Protein AF-0000000082914962 (afdb_homodimer)

Foldseek 3Di:
DPPPPPCLCLPQDDDPPPDDDDDDDGDGWDKDWDWDPVPPAWIKIFMWTQDPVGIFDRDIDHPPDDPVRVVVVCVVRDDD/DPPPPPCLCLPQDDLPPPPPPSPDDGGGWDKDWDWDPVPPAFIKIFMWTQHPVGIFDRDIDHPPDDPVRVVVVSVVRDDD

pLDDT: mean 72.47, std 26.5, range [19.81, 96.25]

Secondary structure (DSSP, 8-state):
------------------SSS--EEEEEEEEEEEEESS--TTPPEEEEEEETTEEEEEEEE-TT-BHHHHHHHHHHHS--/------------------SS---EEEEEEEEEEEEESS--TTPPEEEEEEETTEEEEEEEE-TT-BHHHHHHHHHHHS--

Nearest PDB structures (foldseek):
  6qpq-assembly1_A  TM=3.567E-01  e=2.242E+00  Thermochaetoides thermophila DSM 1495
  4pem-assembly4_H  TM=4.785E-01  e=4.174E+00  Kluyvera cryocrescens
  8xt3-assembly1_LW  TM=3.252E-01  e=4.174E+00  Homo sapiens
  6lxd-assembly1_A  TM=3.724E-01  e=8.268E+00  Homo sapiens
  3d9w-assembly1_A  TM=5.436E-01  e=3.352E+00  Nocardia farcinica

Structure (mmCIF, N/CA/C/O backbone):
data_AF-0000000082914962-model_v1
#
loop_
_entity.id
_entity.type
_entity.pdbx_de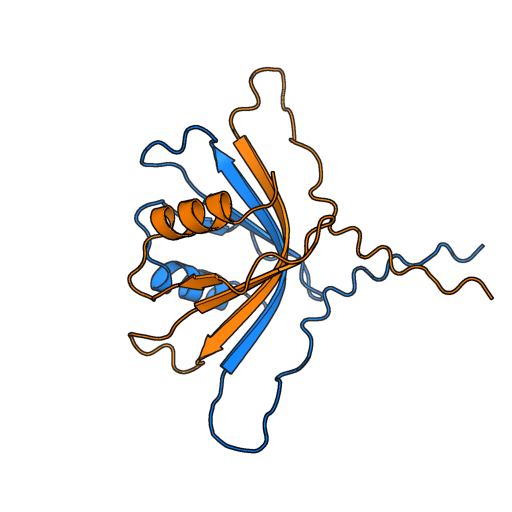scription
1 polymer 'Ubiquitin-like domain-containing protein'
#
loop_
_atom_site.group_PDB
_atom_site.id
_atom_site.type_symbol
_atom_site.label_atom_id
_atom_site.label_alt_id
_atom_site.label_comp_id
_atom_site.label_asym_id
_atom_site.label_entity_id
_atom_site.label_seq_id
_atom_site.pdbx_PDB_ins_code
_atom_site.Cartn_x
_atom_site.Cartn_y
_atom_site.Cartn_z
_atom_site.occupancy
_atom_site.B_iso_or_equiv
_atom_site.auth_seq_id
_atom_site.auth_comp_id
_atom_site.auth_asym_id
_atom_site.auth_atom_id
_atom_site.pdbx_PDB_model_num
ATOM 1 N N . VAL A 1 1 ? 37.844 6.543 4.012 1 20.16 1 VAL A N 1
ATOM 2 C CA . VAL A 1 1 ? 36.781 7.184 4.789 1 20.16 1 VAL A CA 1
ATOM 3 C C . VAL A 1 1 ? 35.438 6.543 4.469 1 20.16 1 VAL A C 1
ATOM 5 O O . VAL A 1 1 ? 35 6.562 3.32 1 20.16 1 VAL A O 1
ATOM 8 N N . HIS A 1 2 ? 35.125 5.293 4.918 1 21.7 2 HIS A N 1
ATOM 9 C CA . HIS A 1 2 ? 34.125 4.328 4.5 1 21.7 2 HIS A CA 1
ATOM 10 C C . HIS A 1 2 ? 32.719 4.844 4.785 1 21.7 2 HIS A C 1
ATOM 12 O O . HIS A 1 2 ? 32.406 5.266 5.906 1 21.7 2 HIS A O 1
ATOM 18 N N . GLY A 1 3 ? 32.156 5.668 3.965 1 22.92 3 GLY A N 1
ATOM 19 C CA . GLY A 1 3 ? 30.906 6.395 4.113 1 22.92 3 GLY A CA 1
ATOM 20 C C . GLY A 1 3 ? 29.766 5.531 4.625 1 22.92 3 GLY A C 1
ATOM 21 O O . GLY A 1 3 ? 29.812 4.305 4.508 1 22.92 3 GLY A O 1
ATO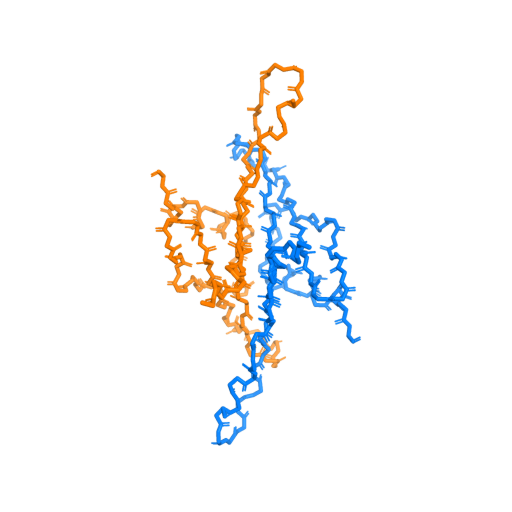M 22 N N . PRO A 1 4 ? 29.219 5.855 5.867 1 27.84 4 PRO A N 1
ATOM 23 C CA . PRO A 1 4 ? 28.219 5.016 6.547 1 27.84 4 PRO A CA 1
ATOM 24 C C . PRO A 1 4 ? 27.141 4.504 5.605 1 27.84 4 PRO A C 1
ATOM 26 O O . PRO A 1 4 ? 26.719 5.219 4.688 1 27.84 4 PRO A O 1
ATOM 29 N N . GLY A 1 5 ? 27.422 3.344 4.969 1 22.22 5 GLY A N 1
ATOM 30 C CA . GLY A 1 5 ? 26.516 2.621 4.086 1 22.22 5 GLY A CA 1
ATOM 31 C C . GLY A 1 5 ? 25.078 2.611 4.578 1 22.22 5 GLY A C 1
ATOM 32 O O . GLY A 1 5 ? 24.812 2.186 5.703 1 22.22 5 GLY A O 1
ATOM 33 N N . CYS A 1 6 ? 24.359 3.742 4.551 1 29.31 6 CYS A N 1
ATOM 34 C CA . CYS A 1 6 ? 22.938 3.787 4.855 1 29.31 6 CYS A CA 1
ATOM 35 C C . CYS A 1 6 ? 22.234 2.514 4.391 1 29.31 6 CYS A C 1
ATOM 37 O O . CYS A 1 6 ? 22.266 2.184 3.203 1 29.31 6 CYS A O 1
ATOM 39 N N . HIS A 1 7 ? 22.578 1.299 5.031 1 24.06 7 HIS A N 1
ATOM 40 C CA . HIS A 1 7 ? 21.906 0.055 4.656 1 24.06 7 HIS A CA 1
ATOM 41 C C . HIS A 1 7 ? 20.406 0.249 4.527 1 24.06 7 HIS A C 1
ATOM 43 O O . HIS A 1 7 ? 19.75 0.721 5.461 1 24.06 7 HIS A O 1
ATOM 49 N N . ASN A 1 8 ? 19.875 0.861 3.549 1 29.41 8 ASN A N 1
ATOM 50 C CA . ASN A 1 8 ? 18.5 0.863 3.037 1 29.41 8 ASN A CA 1
ATOM 51 C C . ASN A 1 8 ? 17.844 -0.503 3.197 1 29.41 8 ASN A C 1
ATOM 53 O O . ASN A 1 8 ? 17.922 -1.344 2.299 1 29.41 8 ASN A O 1
ATOM 57 N N . GLN A 1 9 ? 18.219 -1.305 4.254 1 27.39 9 GLN A N 1
ATOM 58 C CA . GLN A 1 9 ? 17.906 -2.73 4.277 1 27.39 9 GLN A CA 1
ATOM 59 C C . GLN A 1 9 ? 16.406 -2.965 4.234 1 27.39 9 GLN A C 1
ATOM 61 O O . GLN A 1 9 ? 15.703 -2.725 5.223 1 27.39 9 GLN A O 1
ATOM 66 N N . THR A 1 10 ? 15.711 -2.426 3.268 1 35 10 THR A N 1
ATOM 67 C CA . THR A 1 10 ? 14.352 -2.871 3.012 1 35 10 THR A CA 1
ATOM 68 C C . THR A 1 10 ? 14.242 -4.387 3.15 1 35 10 THR A C 1
ATOM 70 O O . THR A 1 10 ? 14.453 -5.121 2.184 1 35 10 THR A O 1
ATOM 73 N N . GLN A 1 11 ? 15.109 -4.938 4.02 1 28.72 11 GLN A N 1
ATOM 74 C CA . GLN A 1 11 ? 15.062 -6.391 3.898 1 28.72 11 GLN A CA 1
ATOM 75 C C . GLN A 1 11 ? 13.641 -6.914 4.117 1 28.72 11 GLN A C 1
ATOM 77 O O . GLN A 1 11 ? 12.961 -6.504 5.059 1 28.72 11 GLN A O 1
ATOM 82 N N . PRO A 1 12 ? 12.969 -7.34 3.1 1 32.56 12 PRO A N 1
ATOM 83 C CA . PRO A 1 12 ? 11.75 -8.117 3.318 1 32.56 12 PRO A CA 1
ATOM 84 C C . PRO A 1 12 ? 11.891 -9.125 4.453 1 32.56 12 PRO A C 1
ATOM 86 O O . PRO A 1 12 ? 12.797 -9.969 4.426 1 32.56 12 PRO A O 1
ATOM 89 N N . HIS A 1 13 ? 12.117 -8.688 5.676 1 31.91 13 HIS A N 1
ATOM 90 C CA . HIS A 1 13 ? 12.297 -9.773 6.629 1 31.91 13 HIS A CA 1
ATOM 91 C C . HIS A 1 13 ? 11.328 -10.922 6.34 1 31.91 13 HIS A C 1
ATOM 93 O O . HIS A 1 13 ? 10.281 -10.719 5.719 1 31.91 13 HIS A O 1
ATOM 99 N N . SER A 1 14 ? 11.883 -12.211 6.93 1 31.98 14 SER A N 1
ATOM 100 C CA . SER A 1 14 ? 11.602 -13.641 6.906 1 31.98 14 SER A CA 1
ATOM 101 C C . SER A 1 14 ? 10.125 -13.914 7.168 1 31.98 14 SER A C 1
ATOM 103 O O . SER A 1 14 ? 9.438 -13.109 7.805 1 31.98 14 SER A O 1
ATOM 105 N N . LEU A 1 15 ? 9.703 -14.828 6.391 1 37.56 15 LEU A N 1
ATOM 106 C CA . LEU A 1 15 ? 8.602 -15.781 6.402 1 37.56 15 LEU A CA 1
ATOM 107 C C . LEU A 1 15 ? 8.336 -16.281 7.816 1 37.56 15 LEU A C 1
ATOM 109 O O . LEU A 1 15 ? 9.203 -16.906 8.438 1 37.56 15 LEU A O 1
ATOM 113 N N . SER A 1 16 ? 7.98 -15.227 8.68 1 36.59 16 SER A N 1
ATOM 114 C CA . SER A 1 16 ? 7.691 -15.945 9.914 1 36.59 16 SER A CA 1
ATOM 115 C C . SER A 1 16 ? 7.07 -17.312 9.625 1 36.59 16 SER A C 1
ATOM 117 O O . SER A 1 16 ? 6.008 -17.391 9.008 1 36.59 16 SER A O 1
ATOM 119 N N . THR A 1 17 ? 8.047 -18.219 9.383 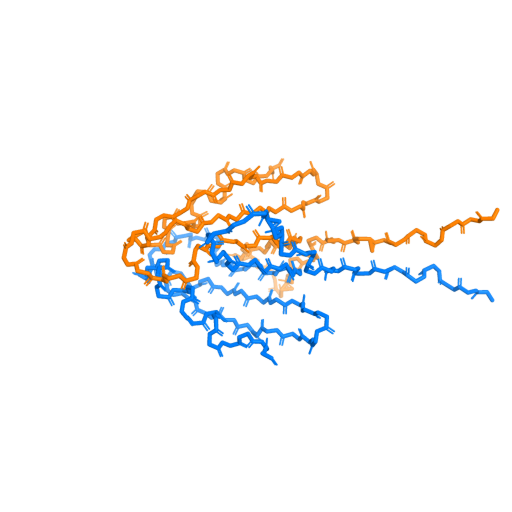1 37.75 17 THR A N 1
ATOM 120 C CA . THR A 1 17 ? 7.738 -19.641 9.281 1 37.75 17 THR A CA 1
ATOM 121 C C . THR A 1 17 ? 7.027 -20.141 10.539 1 37.75 17 THR A C 1
ATOM 123 O O . THR A 1 17 ? 7.641 -20.234 11.609 1 37.75 17 THR A O 1
ATOM 126 N N . ASP A 1 18 ? 6 -19.5 11.219 1 33.25 18 ASP A N 1
ATOM 127 C CA . ASP A 1 18 ? 5.668 -20.359 12.344 1 33.25 18 ASP A CA 1
ATOM 128 C C . ASP A 1 18 ? 5.691 -21.844 11.938 1 33.25 18 ASP A C 1
ATOM 130 O O . ASP A 1 18 ? 5.531 -22.172 10.766 1 33.25 18 ASP A O 1
ATOM 134 N N . LYS A 1 19 ? 5.957 -22.703 12.641 1 35.66 19 LYS A N 1
ATOM 135 C CA . LYS A 1 19 ? 6.023 -24.125 12.93 1 35.66 19 LYS A CA 1
ATOM 136 C C . LYS A 1 19 ? 4.719 -24.828 12.562 1 35.66 19 LYS A C 1
ATOM 138 O O . LYS A 1 19 ? 3.766 -24.828 13.344 1 35.66 19 LYS A O 1
ATOM 143 N N . GLY A 1 20 ? 3.859 -24.906 11.297 1 43.16 20 GLY A N 1
ATOM 144 C CA . GLY A 1 20 ? 2.877 -25.766 10.656 1 43.16 20 GLY A CA 1
ATOM 145 C C . GLY A 1 20 ? 2.174 -25.109 9.484 1 43.16 20 GLY A C 1
ATOM 146 O O . GLY A 1 20 ? 2.424 -23.938 9.18 1 43.16 20 GLY A O 1
ATOM 147 N N . ARG A 1 21 ? 0.649 -25.188 8.617 1 44.88 21 ARG A N 1
ATOM 148 C CA . ARG A 1 21 ? 0.109 -25.094 7.266 1 44.88 21 ARG A CA 1
ATOM 149 C C . ARG A 1 21 ? -0.132 -23.641 6.875 1 44.88 21 ARG A C 1
ATOM 151 O O . ARG A 1 21 ? -0.875 -23.359 5.934 1 44.88 21 ARG A O 1
ATOM 158 N N . ILE A 1 22 ? -0.078 -22.531 7.633 1 52.88 22 ILE A N 1
ATOM 159 C CA . ILE A 1 22 ? -0.696 -21.266 7.211 1 52.88 22 ILE A CA 1
ATOM 160 C C . ILE A 1 22 ? 0.216 -20.562 6.219 1 52.88 22 ILE A C 1
ATOM 162 O O . ILE A 1 22 ? 1.326 -20.141 6.566 1 52.88 22 ILE A O 1
ATOM 166 N N . THR A 1 23 ? 0.347 -20.594 4.887 1 70.88 23 THR A N 1
ATOM 167 C CA . THR A 1 23 ? 1.18 -20.062 3.807 1 70.88 23 THR A CA 1
ATOM 168 C C . THR A 1 23 ? 0.916 -18.578 3.59 1 70.88 23 THR A C 1
ATOM 170 O O . THR A 1 23 ? -0.081 -18.203 2.967 1 70.88 23 THR A O 1
ATOM 173 N N . TYR A 1 24 ? 1.293 -17.641 4.543 1 76.88 24 TYR A N 1
ATOM 174 C CA . TYR A 1 24 ? 1.129 -16.219 4.297 1 76.88 24 TYR A CA 1
ATOM 175 C C . TYR A 1 24 ? 2.215 -15.695 3.365 1 76.88 24 TYR A C 1
ATOM 177 O O . TYR A 1 24 ? 3.332 -16.219 3.35 1 76.88 24 TYR A O 1
ATOM 185 N N . VAL A 1 25 ? 1.811 -14.695 2.49 1 80.94 25 VAL A N 1
ATOM 186 C CA . VAL A 1 25 ? 2.742 -13.875 1.725 1 80.94 25 VAL A CA 1
ATOM 187 C C . VAL A 1 25 ? 3.145 -12.648 2.543 1 80.94 25 VAL A C 1
ATOM 189 O O . VAL A 1 25 ? 2.293 -11.992 3.152 1 80.94 25 VAL A O 1
ATOM 192 N N . HIS A 1 26 ? 4.414 -12.438 2.66 1 86.38 26 HIS A N 1
ATOM 193 C CA . HIS A 1 26 ? 4.922 -11.25 3.332 1 86.38 26 HIS A CA 1
ATOM 194 C C . HIS A 1 26 ? 5.855 -10.461 2.422 1 86.38 26 HIS A C 1
ATOM 196 O O . HIS A 1 26 ? 6.918 -10.953 2.033 1 86.38 26 HIS A O 1
ATOM 202 N N . LEU A 1 27 ? 5.469 -9.227 2.115 1 86.38 27 LEU A N 1
ATOM 203 C CA . LEU A 1 27 ? 6.281 -8.352 1.282 1 86.38 27 LEU A CA 1
ATOM 204 C C . LEU A 1 27 ? 6.738 -7.125 2.068 1 86.38 27 LEU A C 1
ATOM 206 O O . LEU A 1 27 ? 5.938 -6.484 2.75 1 86.38 27 LEU A O 1
ATOM 210 N N . THR A 1 28 ? 8.078 -6.906 2.039 1 90.75 28 THR A N 1
ATOM 211 C CA . THR A 1 28 ? 8.609 -5.695 2.646 1 90.75 28 THR A CA 1
ATOM 212 C C . THR A 1 28 ? 9.359 -4.859 1.613 1 90.75 28 THR A C 1
ATOM 214 O O . THR A 1 28 ? 10.164 -5.387 0.841 1 90.75 28 THR A O 1
ATOM 217 N N . ALA A 1 29 ? 9.07 -3.572 1.635 1 92.81 29 ALA A N 1
ATOM 218 C CA . ALA A 1 29 ? 9.703 -2.658 0.691 1 92.81 29 ALA A CA 1
ATOM 219 C C . ALA A 1 29 ? 9.57 -1.21 1.154 1 92.81 29 ALA A C 1
ATOM 221 O O . ALA A 1 29 ? 8.844 -0.921 2.105 1 92.81 29 ALA A O 1
ATOM 222 N N . ALA A 1 30 ? 10.422 -0.399 0.559 1 94.06 30 ALA A N 1
ATOM 223 C CA . ALA A 1 30 ? 10.102 1.024 0.66 1 94.06 30 ALA A CA 1
ATOM 224 C C . ALA A 1 30 ? 9.008 1.416 -0.329 1 94.06 30 ALA A C 1
ATOM 226 O O . ALA A 1 30 ? 9 0.946 -1.47 1 94.06 30 ALA A O 1
ATOM 227 N N . VAL A 1 31 ? 8.094 2.227 0.179 1 93.75 31 VAL A N 1
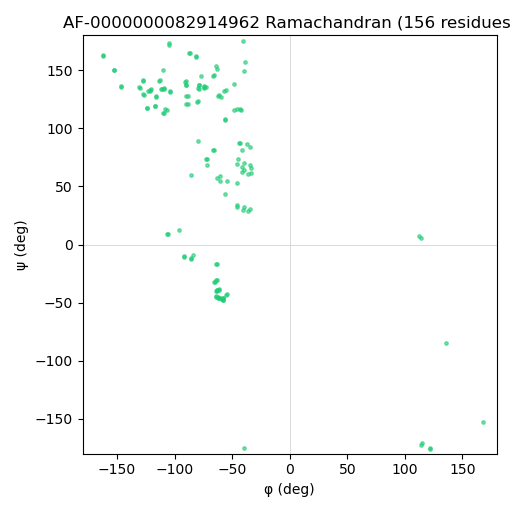ATOM 228 C CA . VAL A 1 31 ? 6.973 2.551 -0.691 1 93.75 31 VAL A CA 1
ATOM 229 C C . VAL A 1 31 ? 6.809 4.066 -0.779 1 93.75 31 VAL A C 1
ATOM 231 O O . VAL A 1 31 ? 7.02 4.777 0.206 1 93.75 31 VAL A O 1
ATOM 234 N N . SER A 1 32 ? 6.488 4.508 -1.955 1 93.12 32 SER A N 1
ATOM 235 C CA . SER A 1 32 ? 6.051 5.879 -2.197 1 93.12 32 SER A CA 1
ATOM 236 C C . SER A 1 32 ? 4.625 5.918 -2.73 1 93.12 32 SER A C 1
ATOM 238 O O . SER A 1 32 ? 4.328 5.328 -3.771 1 93.12 32 SER A O 1
ATOM 240 N N . LEU A 1 33 ? 3.77 6.586 -1.963 1 92 33 LEU A N 1
ATOM 241 C CA . LEU A 1 33 ? 2.377 6.777 -2.355 1 92 33 LEU A CA 1
ATOM 242 C C . LEU A 1 33 ? 2.113 8.234 -2.721 1 92 33 LEU A C 1
ATOM 244 O O . LEU A 1 33 ? 2.541 9.148 -2.008 1 92 33 LEU A O 1
ATOM 248 N N . TYR A 1 34 ? 1.45 8.406 -3.787 1 89.69 34 TYR A N 1
ATOM 249 C CA . TYR A 1 34 ? 1.068 9.773 -4.102 1 89.69 34 TYR A CA 1
ATOM 250 C C . TYR A 1 34 ? -0.275 9.82 -4.816 1 89.69 34 TYR A C 1
ATOM 252 O O . TYR A 1 34 ? -0.573 8.953 -5.645 1 89.69 34 TYR A O 1
ATOM 260 N N . TRP A 1 35 ? -1.105 10.766 -4.387 1 88.38 35 TRP A N 1
ATOM 261 C CA . TRP A 1 35 ? -2.422 11 -4.977 1 88.38 35 TRP A CA 1
ATOM 262 C C . TRP A 1 35 ? -2.85 12.453 -4.801 1 88.38 35 TRP A C 1
ATOM 264 O O . TRP A 1 35 ? -2.305 13.172 -3.961 1 88.38 35 TRP A O 1
ATOM 274 N N . PRO A 1 36 ? -3.631 12.883 -5.77 1 82.88 36 PRO A N 1
ATOM 275 C CA . PRO A 1 36 ? -4.09 14.266 -5.633 1 82.88 36 PRO A CA 1
ATOM 276 C C . PRO A 1 36 ? -4.801 14.523 -4.309 1 82.88 36 PRO A C 1
ATOM 278 O O . PRO A 1 36 ? -5.508 13.648 -3.801 1 82.88 36 PRO A O 1
ATOM 281 N N . ARG A 1 37 ? -4.504 15.555 -3.613 1 73.5 37 ARG A N 1
ATOM 282 C CA . ARG A 1 37 ? -5.074 15.922 -2.322 1 73.5 37 ARG A CA 1
ATOM 283 C C . ARG A 1 37 ? -6.594 16.016 -2.404 1 73.5 37 ARG A C 1
ATOM 285 O O . ARG A 1 37 ? -7.293 15.734 -1.433 1 73.5 37 ARG A O 1
ATOM 292 N N . ARG A 1 38 ? -7.078 16.625 -3.479 1 67.19 38 ARG A N 1
ATOM 293 C CA . ARG A 1 38 ? -8.531 16.719 -3.58 1 67.19 38 ARG A CA 1
ATOM 294 C C . ARG A 1 38 ? -9.148 15.359 -3.885 1 67.19 38 ARG A C 1
ATOM 296 O O . ARG A 1 38 ? -8.906 14.781 -4.945 1 67.19 38 ARG A O 1
ATOM 303 N N . MET A 1 39 ? -9.117 14.555 -2.816 1 58.44 39 MET A N 1
ATOM 304 C CA . MET A 1 39 ? -9.633 13.195 -2.916 1 58.44 39 MET A CA 1
ATOM 305 C C . MET A 1 39 ? -10.984 13.172 -3.633 1 58.44 39 MET A C 1
ATOM 307 O O . MET A 1 39 ? -12.031 13.242 -2.994 1 58.44 39 MET A O 1
ATOM 311 N N . ALA A 1 40 ? -11.18 14.016 -4.562 1 56.84 40 ALA A N 1
ATOM 312 C CA . ALA A 1 40 ? -12.438 13.805 -5.281 1 56.84 40 ALA A CA 1
ATOM 313 C C . ALA A 1 40 ? -12.422 12.461 -6.008 1 56.84 40 ALA A C 1
ATOM 315 O O . ALA A 1 40 ? -11.359 11.859 -6.195 1 56.84 40 ALA A O 1
ATOM 316 N N . GLU A 1 41 ? -13.562 11.945 -6.199 1 60.06 41 GLU A N 1
ATOM 317 C CA . GLU A 1 41 ? -13.852 10.758 -7 1 60.06 41 GLU A CA 1
ATOM 318 C C . GLU A 1 41 ? -13.07 10.773 -8.312 1 60.06 41 GLU A C 1
ATOM 320 O O . GLU A 1 41 ? -13.047 11.781 -9.016 1 60.06 41 GLU A O 1
ATOM 325 N N . GLY A 1 42 ? -12.289 9.852 -8.391 1 65.31 42 GLY A N 1
ATOM 326 C CA . GLY A 1 42 ? -11.562 9.672 -9.641 1 65.31 42 GLY A CA 1
ATOM 327 C C . GLY A 1 42 ? -10.07 9.938 -9.5 1 65.31 42 GLY A C 1
ATOM 328 O O . GLY A 1 42 ? -9.391 10.242 -10.484 1 65.31 42 GLY A O 1
ATOM 329 N N . SER A 1 43 ? -9.695 10.125 -8.227 1 81.81 43 SER A N 1
ATOM 330 C CA . SER A 1 43 ? -8.258 10.359 -8.109 1 81.81 43 SER A CA 1
ATOM 331 C C . SER A 1 43 ? -7.477 9.047 -8.18 1 81.81 43 SER A C 1
ATOM 333 O O . SER A 1 43 ? -7.969 8.008 -7.742 1 81.81 43 SER A O 1
ATOM 335 N N . THR A 1 44 ? -6.449 9.047 -8.93 1 89.38 44 THR A N 1
ATOM 336 C CA . THR A 1 44 ? -5.598 7.879 -9.148 1 89.38 44 THR A CA 1
ATOM 337 C C . THR A 1 44 ? -4.477 7.824 -8.117 1 89.38 44 THR A C 1
ATOM 339 O 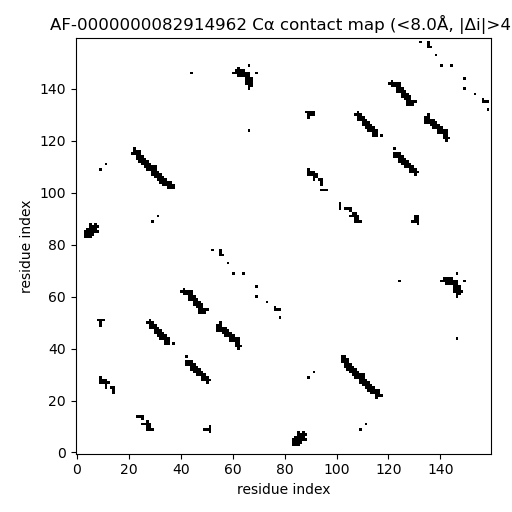O . THR A 1 44 ? -3.77 8.812 -7.91 1 89.38 44 THR A O 1
ATOM 342 N N . LEU A 1 45 ? -4.438 6.68 -7.336 1 93.56 45 LEU A N 1
ATOM 343 C CA . LEU A 1 45 ? -3.326 6.41 -6.434 1 93.56 45 LEU A CA 1
ATOM 344 C C . LEU A 1 45 ? -2.137 5.832 -7.191 1 93.56 45 LEU A C 1
ATOM 346 O O . LEU A 1 45 ? -2.295 4.895 -7.977 1 93.56 45 LEU A O 1
ATOM 350 N N . HIS A 1 46 ? -1.038 6.496 -7.074 1 93.88 46 HIS A N 1
ATOM 351 C CA . HIS A 1 46 ? 0.203 5.957 -7.617 1 93.88 46 HIS A CA 1
ATOM 352 C C . HIS A 1 46 ? 1.094 5.402 -6.516 1 93.88 46 HIS A C 1
ATOM 354 O O . HIS A 1 46 ? 1.327 6.066 -5.504 1 93.88 46 HIS A O 1
ATOM 360 N N . ILE A 1 47 ? 1.589 4.164 -6.727 1 95.62 47 ILE A N 1
ATOM 361 C CA . ILE A 1 47 ? 2.43 3.498 -5.738 1 95.62 47 ILE A CA 1
ATOM 362 C C . ILE A 1 47 ? 3.729 3.033 -6.395 1 95.62 47 ILE A C 1
ATOM 364 O O . ILE A 1 47 ? 3.703 2.398 -7.453 1 95.62 47 ILE A O 1
ATOM 368 N N . LYS A 1 48 ? 4.848 3.375 -5.801 1 95.69 48 LYS A N 1
ATOM 369 C CA . LYS A 1 48 ? 6.156 2.883 -6.211 1 95.69 48 LYS A CA 1
ATOM 370 C C . LYS A 1 48 ? 6.855 2.16 -5.062 1 95.69 48 LYS A C 1
ATOM 372 O O . LYS A 1 48 ? 6.848 2.637 -3.924 1 95.69 48 LYS A O 1
ATOM 377 N N . PHE A 1 49 ? 7.383 0.97 -5.367 1 93.56 49 PHE A N 1
ATOM 378 C CA . PHE A 1 49 ? 8.125 0.22 -4.359 1 93.56 49 PHE A CA 1
ATOM 379 C C . PHE A 1 49 ? 9.594 0.119 -4.734 1 93.56 49 PHE A C 1
ATOM 381 O O . PHE A 1 49 ? 9.938 -0.036 -5.91 1 93.56 49 PHE A O 1
ATOM 388 N N . ARG A 1 50 ? 10.383 0.229 -3.814 1 93.88 50 ARG A N 1
ATOM 389 C CA . ARG A 1 50 ? 11.805 -0.096 -3.965 1 93.88 50 ARG A CA 1
ATOM 390 C C . ARG A 1 50 ? 12.148 -1.374 -3.211 1 93.88 50 ARG A C 1
ATOM 392 O O . ARG A 1 50 ? 11.992 -1.445 -1.991 1 93.88 50 ARG A O 1
ATOM 399 N N . THR A 1 51 ? 12.484 -2.373 -3.969 1 87.88 51 THR A N 1
ATOM 400 C CA . THR A 1 51 ? 12.867 -3.645 -3.365 1 87.88 51 THR A CA 1
ATOM 401 C C . THR A 1 51 ? 14.375 -3.85 -3.445 1 87.88 51 THR A C 1
ATOM 403 O O . THR A 1 51 ? 15.094 -3.021 -4.016 1 87.88 51 THR A O 1
ATOM 406 N N . THR A 1 52 ? 14.836 -4.871 -2.797 1 86.75 52 THR A N 1
ATOM 407 C CA . THR A 1 52 ? 16.25 -5.23 -2.871 1 86.75 52 THR A CA 1
ATOM 408 C C . THR A 1 52 ? 16.641 -5.605 -4.297 1 86.75 52 THR A C 1
ATOM 410 O O . THR A 1 52 ? 17.812 -5.57 -4.656 1 86.75 52 THR A O 1
ATOM 413 N N . ASN A 1 53 ? 15.57 -5.898 -5.176 1 86.88 53 ASN A N 1
ATOM 414 C CA . ASN A 1 53 ? 15.812 -6.336 -6.547 1 86.88 53 ASN A CA 1
ATOM 415 C C . ASN A 1 53 ? 15.484 -5.238 -7.551 1 86.88 53 ASN A C 1
ATOM 417 O O . ASN A 1 53 ? 15.445 -5.484 -8.758 1 86.88 53 ASN A O 1
ATOM 421 N N . GLY A 1 54 ? 15.234 -4.055 -7.078 1 89 54 GLY A N 1
ATOM 422 C CA . GLY A 1 54 ? 14.867 -2.957 -7.957 1 89 54 GLY A CA 1
ATOM 423 C C . GLY A 1 54 ? 13.516 -2.35 -7.617 1 89 54 GLY A C 1
ATOM 424 O O . GLY A 1 54 ? 12.875 -2.754 -6.645 1 89 54 GLY A O 1
ATOM 425 N N . ASP A 1 55 ? 13.188 -1.427 -8.5 1 91.81 55 ASP A N 1
ATOM 426 C CA . ASP A 1 55 ? 11.945 -0.698 -8.25 1 91.81 55 ASP A CA 1
ATOM 427 C C . ASP A 1 55 ? 10.758 -1.39 -8.914 1 91.81 55 ASP A C 1
ATOM 429 O O . ASP A 1 55 ? 10.891 -1.942 -10.008 1 91.81 55 ASP A O 1
ATOM 433 N N . VAL A 1 56 ? 9.656 -1.487 -8.25 1 93.62 56 VAL A N 1
ATOM 434 C CA . VAL A 1 56 ? 8.375 -1.932 -8.781 1 93.62 56 VAL A CA 1
ATOM 435 C C . VAL A 1 56 ? 7.426 -0.742 -8.898 1 93.62 56 VAL A C 1
ATOM 437 O O . VAL A 1 56 ? 7.078 -0.115 -7.895 1 93.62 56 VAL A O 1
ATOM 440 N N . GLY A 1 57 ? 7.051 -0.469 -10.195 1 93.75 57 GLY A N 1
ATOM 441 C CA . GLY A 1 57 ? 6.152 0.659 -10.375 1 93.75 57 GLY A CA 1
ATOM 442 C C . GLY A 1 57 ? 6.781 1.804 -11.148 1 93.75 57 GLY A C 1
ATOM 443 O O . GLY A 1 57 ? 7.883 1.666 -11.688 1 93.75 57 GLY A O 1
ATOM 444 N N . PRO A 1 58 ? 5.992 2.912 -11.125 1 93.88 58 PRO A N 1
ATOM 445 C CA . PRO A 1 58 ? 4.773 3.156 -10.352 1 93.88 58 PRO A CA 1
ATOM 446 C C . PRO A 1 58 ? 3.572 2.377 -10.875 1 93.88 58 PRO A C 1
ATOM 448 O O . PRO A 1 58 ? 3.395 2.258 -12.094 1 93.88 58 PRO A O 1
ATOM 451 N N . LEU A 1 59 ? 2.816 1.758 -9.859 1 96.25 59 LEU A N 1
ATOM 452 C CA . LEU A 1 59 ? 1.514 1.169 -10.148 1 96.25 59 LEU A CA 1
ATOM 453 C C . LEU A 1 59 ? 0.397 2.188 -9.938 1 96.25 59 LEU A C 1
ATOM 455 O O . LEU A 1 59 ? 0.447 2.984 -9 1 96.25 59 LEU A O 1
ATOM 459 N N . SER A 1 60 ? -0.58 2.207 -10.781 1 95.5 60 SER A N 1
ATOM 460 C CA . SER A 1 60 ? -1.707 3.131 -10.703 1 95.5 60 SER A CA 1
ATOM 461 C C . SER A 1 60 ? -2.998 2.396 -10.352 1 95.5 60 SER A C 1
ATOM 463 O O . SER A 1 60 ? -3.318 1.371 -10.961 1 95.5 60 SER A O 1
ATOM 465 N N . PHE A 1 61 ? -3.693 2.961 -9.43 1 95.44 61 PHE A N 1
ATOM 466 C CA . PHE A 1 61 ? -4.957 2.373 -9.008 1 95.44 61 PHE A CA 1
ATOM 467 C C . PHE A 1 61 ? -6.062 3.424 -8.992 1 95.44 61 PHE A C 1
ATOM 469 O O . PHE A 1 61 ? -5.867 4.527 -8.484 1 95.44 61 PHE A O 1
ATOM 476 N N . SER A 1 62 ? -7.184 3.014 -9.539 1 93.88 62 SER A N 1
ATOM 477 C CA . SER A 1 62 ? -8.336 3.9 -9.461 1 93.88 62 SER A CA 1
ATOM 478 C C . SER A 1 62 ? -9.039 3.783 -8.117 1 93.88 62 SER A C 1
ATOM 480 O O . SER A 1 62 ? -8.914 2.768 -7.43 1 93.88 62 SER A O 1
ATOM 482 N N . ASP A 1 63 ? -9.82 4.754 -7.801 1 91.75 63 ASP A N 1
ATOM 483 C CA . ASP A 1 63 ? -10.547 4.789 -6.531 1 91.75 63 ASP A CA 1
ATOM 484 C C . ASP A 1 63 ? -11.539 3.633 -6.438 1 91.75 63 ASP A C 1
ATOM 486 O O . ASP A 1 63 ? -11.828 3.146 -5.34 1 91.75 63 ASP A O 1
ATOM 490 N N . SER A 1 64 ? -12.023 3.256 -7.59 1 93.81 64 SER A N 1
ATOM 491 C CA . SER A 1 64 ? -13.086 2.256 -7.605 1 93.81 64 SER A CA 1
ATOM 492 C C . SER A 1 64 ? -12.516 0.842 -7.57 1 93.81 64 SER A C 1
ATOM 494 O O . SER A 1 64 ? -13.25 -0.124 -7.355 1 93.81 64 SER A O 1
ATOM 496 N N . GLN A 1 65 ? -11.234 0.639 -7.77 1 95.31 65 GLN A N 1
ATOM 497 C CA . GLN A 1 65 ? -10.617 -0.683 -7.715 1 95.31 65 GLN A CA 1
ATOM 498 C C . GLN A 1 65 ? -10.68 -1.26 -6.305 1 95.31 65 GLN A C 1
ATOM 500 O O . GLN A 1 65 ? -10.586 -0.521 -5.32 1 95.31 65 GLN A O 1
ATOM 505 N N . THR A 1 66 ? -10.828 -2.602 -6.219 1 95.38 66 THR A N 1
ATOM 506 C CA . THR A 1 66 ? -10.867 -3.26 -4.918 1 95.38 66 THR A CA 1
ATOM 507 C C . THR A 1 66 ? -9.461 -3.615 -4.449 1 95.38 66 THR A C 1
ATOM 509 O O . THR A 1 66 ? -8.516 -3.615 -5.242 1 95.38 66 THR A O 1
ATOM 512 N N . VAL A 1 67 ? -9.32 -3.924 -3.17 1 94.81 67 VAL A N 1
ATOM 513 C CA . VAL A 1 67 ? -8.062 -4.363 -2.576 1 94.81 67 VAL A CA 1
ATOM 514 C C . VAL A 1 67 ? -7.602 -5.664 -3.236 1 94.81 67 VAL A C 1
ATOM 516 O O . VAL A 1 67 ? -6.41 -5.852 -3.492 1 94.81 67 VAL A O 1
ATOM 519 N N . GLN A 1 68 ? -8.602 -6.441 -3.477 1 92.69 68 GLN A N 1
ATOM 520 C CA . GLN A 1 68 ? -8.281 -7.695 -4.152 1 92.69 68 GLN A CA 1
ATOM 521 C C . GLN A 1 68 ? -7.594 -7.434 -5.492 1 92.69 68 GLN A C 1
ATOM 523 O O . GLN A 1 68 ? -6.57 -8.047 -5.797 1 92.69 68 GLN A O 1
ATOM 528 N N . GLN A 1 69 ? -8.164 -6.562 -6.242 1 94.06 69 GLN A N 1
ATOM 529 C CA . GLN A 1 69 ? -7.609 -6.223 -7.551 1 94.06 69 GLN A CA 1
ATOM 530 C C . GLN A 1 69 ? -6.227 -5.594 -7.418 1 94.06 69 GLN A C 1
ATOM 532 O O . GLN A 1 69 ? -5.332 -5.867 -8.227 1 94.06 69 GLN A O 1
ATOM 537 N N . ALA A 1 70 ? -6.035 -4.738 -6.441 1 93.81 70 ALA A N 1
ATOM 538 C CA . ALA A 1 70 ? -4.758 -4.07 -6.223 1 93.81 70 ALA A CA 1
ATOM 539 C C . ALA A 1 70 ? -3.664 -5.074 -5.875 1 93.81 70 ALA A C 1
ATOM 541 O O . ALA A 1 70 ? -2.551 -5 -6.402 1 93.81 70 ALA A O 1
ATOM 542 N N . LYS A 1 71 ? -3.98 -6.031 -4.969 1 91.88 71 LYS A N 1
ATOM 543 C CA . LYS A 1 71 ? -3.016 -7.055 -4.574 1 91.88 71 LYS A CA 1
ATOM 544 C C . LYS A 1 71 ? -2.584 -7.891 -5.777 1 91.88 71 LYS A C 1
ATOM 546 O O . LYS A 1 71 ? -1.408 -8.234 -5.91 1 91.88 71 LYS A O 1
ATOM 551 N N . GLU A 1 72 ? -3.586 -8.281 -6.535 1 91.44 72 GLU A N 1
ATOM 552 C CA . GLU A 1 72 ? -3.305 -9.094 -7.719 1 91.44 72 GLU A CA 1
ATOM 553 C C . GLU A 1 72 ? -2.355 -8.367 -8.664 1 91.44 72 GLU A C 1
ATOM 555 O O . GLU A 1 72 ? -1.414 -8.969 -9.188 1 91.44 72 GLU A O 1
ATOM 560 N N . LYS A 1 73 ? -2.602 -7.145 -8.922 1 94.38 73 LYS A N 1
ATOM 561 C CA . LYS A 1 73 ? -1.725 -6.355 -9.789 1 94.38 73 LYS A CA 1
ATOM 562 C C . LYS A 1 73 ? -0.324 -6.242 -9.195 1 94.38 73 LYS A C 1
ATOM 564 O O . LYS A 1 73 ? 0.671 -6.402 -9.898 1 94.38 73 LYS A O 1
ATOM 569 N N . LEU A 1 74 ? -0.264 -5.957 -7.883 1 92.19 74 LEU A N 1
ATOM 570 C CA . LEU A 1 74 ? 1.015 -5.859 -7.188 1 92.19 74 LEU A CA 1
ATOM 571 C C . LEU A 1 74 ? 1.79 -7.168 -7.293 1 92.19 74 LEU A C 1
ATOM 573 O O . LEU A 1 74 ? 2.98 -7.164 -7.617 1 92.19 74 LEU A O 1
ATOM 577 N N . TRP A 1 75 ? 1.115 -8.219 -7.047 1 88.25 75 TRP A N 1
ATOM 578 C CA . TRP A 1 75 ? 1.748 -9.539 -7.051 1 88.25 75 TRP A CA 1
ATOM 579 C C . TRP A 1 75 ? 2.281 -9.883 -8.438 1 88.25 75 TRP A C 1
ATOM 581 O O . TRP A 1 75 ? 3.359 -10.461 -8.57 1 88.25 75 TRP A O 1
ATOM 591 N N . ALA A 1 76 ? 1.497 -9.5 -9.43 1 91.31 76 ALA A N 1
ATOM 592 C CA . ALA A 1 76 ? 1.891 -9.789 -10.805 1 91.31 76 ALA A CA 1
ATOM 593 C C . ALA A 1 76 ? 3.152 -9.016 -11.188 1 91.31 76 ALA A C 1
ATOM 595 O O . ALA A 1 76 ? 3.963 -9.5 -11.984 1 91.31 76 ALA A O 1
ATOM 596 N N . GLU A 1 77 ? 3.33 -7.77 -10.602 1 92.56 77 GLU A N 1
ATOM 597 C CA . GLU A 1 77 ? 4.434 -6.887 -10.977 1 92.56 77 GLU A CA 1
ATOM 598 C C . GLU A 1 77 ? 5.645 -7.113 -10.078 1 92.56 77 GLU A C 1
ATOM 600 O O . GLU A 1 77 ? 6.746 -6.656 -10.383 1 92.56 77 GLU A O 1
ATOM 605 N N . TRP A 1 78 ? 5.434 -7.875 -9.023 1 88.81 78 TRP A N 1
ATOM 606 C CA . TRP A 1 78 ? 6.508 -8.07 -8.055 1 88.81 78 TRP A CA 1
ATOM 607 C C . TRP A 1 78 ? 7.574 -9.008 -8.594 1 88.81 78 TRP A C 1
ATOM 609 O O . TRP A 1 78 ? 7.258 -10.023 -9.227 1 88.81 78 TRP A O 1
ATOM 619 N N . PRO A 1 79 ? 8.766 -8.578 -8.359 1 85.94 79 PRO A N 1
ATOM 620 C CA . PRO A 1 79 ? 9.836 -9.461 -8.844 1 85.94 79 PRO A CA 1
ATOM 621 C C . PRO A 1 79 ? 9.805 -10.836 -8.188 1 85.94 79 PRO A C 1
ATOM 623 O O . PRO A 1 79 ? 9.578 -10.945 -6.98 1 85.94 79 PRO A O 1
ATOM 626 N N . LYS A 1 80 ? 9.82 -11.945 -8.883 1 77.88 80 LYS A N 1
ATOM 627 C CA . LYS A 1 80 ? 9.812 -13.328 -8.398 1 77.88 80 LYS A CA 1
ATOM 628 C C . LYS A 1 80 ? 11.211 -13.93 -8.438 1 77.88 80 LYS A C 1
ATOM 630 O O . LYS A 1 80 ? 12.047 -13.523 -9.242 1 77.88 80 LYS A O 1
ATOM 635 N N . VAL B 1 1 ? 34.281 2.643 17.641 1 19.81 1 VAL B N 1
ATOM 636 C CA . VAL B 1 1 ? 34.062 1.914 16.406 1 19.81 1 VAL B CA 1
ATOM 637 C C . VAL B 1 1 ? 32.656 2.262 15.852 1 19.81 1 VAL B C 1
ATOM 639 O O . VAL B 1 1 ? 31.656 2.09 16.547 1 19.81 1 VAL B O 1
ATOM 642 N N . HIS B 1 2 ? 32.406 3.42 15.195 1 21.78 2 HIS B N 1
ATOM 643 C CA . HIS B 1 2 ? 31.172 4.129 14.922 1 21.78 2 HIS B CA 1
ATOM 644 C C . HIS B 1 2 ? 30.281 3.328 13.984 1 21.78 2 HIS B C 1
ATOM 646 O O . HIS B 1 2 ? 30.719 2.887 12.922 1 21.78 2 HIS B O 1
ATOM 652 N N . GLY B 1 3 ? 29.531 2.375 14.43 1 23.14 3 GLY B N 1
ATOM 653 C CA . GLY B 1 3 ? 28.75 1.388 13.711 1 23.14 3 GLY B CA 1
ATOM 654 C C . GLY B 1 3 ? 27.891 1.99 12.609 1 23.14 3 GLY B C 1
ATOM 655 O O . GLY B 1 3 ? 27.594 3.186 12.633 1 23.14 3 GLY B O 1
ATOM 656 N N . PRO B 1 4 ? 28.172 1.624 11.297 1 28.55 4 PRO B N 1
ATOM 657 C CA . PRO B 1 4 ? 27.562 2.24 10.109 1 28.55 4 PRO B CA 1
ATOM 658 C C . PRO B 1 4 ? 26.062 2.434 10.258 1 28.55 4 PRO B C 1
ATOM 660 O O . PRO B 1 4 ? 25.375 1.603 10.867 1 28.55 4 PRO B O 1
ATOM 663 N N . GLY B 1 5 ? 25.672 3.59 10.836 1 22.42 5 GLY B N 1
ATOM 664 C CA . GLY B 1 5 ? 24.297 4.035 11.031 1 22.42 5 GLY B CA 1
ATOM 665 C C . GLY B 1 5 ? 23.406 3.768 9.836 1 22.42 5 GLY B C 1
ATOM 666 O O . GLY B 1 5 ? 23.672 4.254 8.734 1 22.42 5 GLY B O 1
ATOM 667 N N . CYS B 1 6 ? 23.109 2.514 9.484 1 29.61 6 CYS B N 1
ATOM 668 C CA . CYS B 1 6 ? 22.156 2.172 8.422 1 29.61 6 CYS B CA 1
ATOM 669 C C . CYS B 1 6 ? 21.016 3.176 8.367 1 29.61 6 CYS B C 1
ATOM 671 O O . CYS B 1 6 ? 20.312 3.367 9.359 1 29.61 6 CYS B O 1
ATOM 673 N N . HIS B 1 7 ? 21.281 4.5 7.941 1 24.11 7 HIS B N 1
ATOM 674 C CA . HIS B 1 7 ? 20.234 5.508 7.828 1 24.11 7 HIS B CA 1
ATOM 675 C C . HIS B 1 7 ? 19 4.945 7.129 1 24.11 7 HIS B C 1
ATOM 677 O O . HIS B 1 7 ? 19.094 4.461 5.996 1 24.11 7 HIS B O 1
ATOM 683 N N . ASN B 1 8 ? 18.266 4.09 7.641 1 29.89 8 ASN B N 1
ATOM 684 C CA . ASN B 1 8 ? 16.906 3.664 7.297 1 29.89 8 ASN B CA 1
ATOM 685 C C . ASN B 1 8 ? 16.062 4.836 6.82 1 29.89 8 ASN B C 1
ATOM 687 O O . ASN B 1 8 ? 15.367 5.473 7.621 1 29.89 8 ASN B O 1
ATOM 691 N N . GLN B 1 9 ? 16.672 5.902 6.195 1 27.84 9 GLN B N 1
ATOM 692 C CA . GLN B 1 9 ? 15.992 7.184 6.059 1 27.84 9 GLN B CA 1
ATOM 693 C C . GLN B 1 9 ? 14.734 7.047 5.207 1 27.84 9 GLN B C 1
ATOM 695 O O . GLN B 1 9 ? 14.82 6.828 3.998 1 27.84 9 GLN B O 1
ATOM 700 N N . THR B 1 10 ? 13.82 6.199 5.578 1 35.22 10 THR B N 1
ATOM 701 C CA . THR B 1 10 ? 12.5 6.246 4.965 1 35.22 10 THR B CA 1
ATOM 702 C C . THR B 1 10 ? 12.047 7.691 4.762 1 35.22 10 THR B C 1
ATOM 704 O O . THR B 1 10 ? 11.508 8.312 5.68 1 35.22 10 THR B O 1
ATOM 707 N N . GLN B 1 11 ? 13.047 8.547 4.512 1 29.17 11 GLN B N 1
ATOM 708 C CA . GLN B 1 11 ? 12.539 9.914 4.512 1 29.17 11 GLN B CA 1
ATOM 709 C C . GLN B 1 11 ? 11.406 10.078 3.502 1 29.17 11 GLN B C 1
ATOM 711 O O . GLN B 1 11 ? 11.492 9.57 2.383 1 29.17 11 GLN B O 1
ATOM 716 N N . PRO B 1 12 ? 10.211 10.211 3.93 1 33.03 12 PRO B N 1
ATOM 717 C CA . PRO B 1 12 ? 9.164 10.664 3.006 1 33.03 12 PRO B CA 1
ATOM 718 C C . PRO B 1 12 ? 9.656 11.758 2.057 1 33.03 12 PRO B C 1
ATOM 720 O O . PRO B 1 12 ? 10.117 12.812 2.506 1 33.03 12 PRO B O 1
ATOM 723 N N . HIS B 1 13 ? 10.633 11.469 1.169 1 31.88 13 HIS B N 1
ATOM 724 C CA . HIS B 1 13 ? 11.078 12.625 0.399 1 31.88 13 HIS B CA 1
ATOM 725 C C . HIS B 1 13 ? 9.898 13.5 -0.01 1 31.88 13 HIS B C 1
ATOM 727 O O . HIS B 1 13 ? 8.758 13.039 -0.021 1 31.88 13 HIS B O 1
ATOM 733 N N . SER B 1 14 ? 10.422 14.75 -0.694 1 31.88 14 SER B N 1
ATOM 734 C CA . SER B 1 14 ? 9.977 16.078 -1.091 1 31.88 14 SER B CA 1
ATOM 735 C C . SER B 1 14 ? 8.797 16 -2.055 1 31.88 14 SER B C 1
ATOM 737 O O . SER B 1 14 ? 8.688 15.062 -2.838 1 31.88 14 SER B O 1
ATOM 739 N N . LEU B 1 15 ? 7.781 16.703 -1.689 1 36.81 15 LEU B N 1
ATOM 740 C CA . LEU B 1 15 ? 6.695 17.312 -2.451 1 36.81 15 LEU B CA 1
ATOM 741 C C . LEU B 1 15 ? 7.184 17.766 -3.822 1 36.81 15 LEU B C 1
ATOM 743 O O . LEU B 1 15 ? 8.078 18.609 -3.92 1 36.81 15 LEU B O 1
ATOM 747 N N . SER B 1 16 ? 7.641 16.703 -4.574 1 36.34 16 SER B N 1
ATOM 748 C CA . SER B 1 16 ? 7.984 17.328 -5.84 1 36.34 16 SER B CA 1
ATOM 749 C C . SER B 1 16 ? 6.996 18.438 -6.199 1 36.34 16 SER B C 1
ATOM 751 O O . SER B 1 16 ? 5.797 18.172 -6.336 1 36.34 16 SER B O 1
ATOM 753 N N . THR B 1 17 ? 7.355 19.625 -5.641 1 35.97 17 THR B N 1
ATOM 754 C CA . THR B 1 17 ? 6.68 20.891 -5.949 1 35.97 17 THR B CA 1
ATOM 755 C C . THR B 1 17 ? 6.801 21.219 -7.434 1 35.97 17 THR B C 1
ATOM 757 O O . THR B 1 17 ? 7.906 21.422 -7.941 1 35.97 17 THR B O 1
ATOM 760 N N . ASP B 1 18 ? 6.395 20.5 -8.406 1 33.5 18 ASP B N 1
ATOM 761 C CA . ASP B 1 18 ? 6.598 21.281 -9.625 1 33.5 18 ASP B CA 1
ATOM 762 C C . ASP B 1 18 ? 6.25 22.75 -9.391 1 33.5 18 ASP B C 1
ATOM 764 O O . ASP B 1 18 ? 5.594 23.094 -8.406 1 33.5 18 ASP B O 1
ATOM 768 N N . LYS B 1 19 ? 6.258 23.625 -10.359 1 38.03 19 LYS B N 1
ATOM 769 C CA . LYS B 1 19 ? 6.199 25.062 -10.633 1 38.03 19 LYS B CA 1
ATOM 770 C C . LYS B 1 19 ? 4.973 25.688 -9.992 1 38.03 19 LYS B C 1
ATOM 772 O O . LYS B 1 19 ? 3.922 25.812 -10.625 1 38.03 19 LYS B O 1
ATOM 777 N N . GLY B 1 20 ? 4.414 25.734 -8.648 1 42.47 20 GLY B N 1
ATOM 778 C CA . GLY B 1 20 ? 3.58 26.609 -7.828 1 42.47 20 GLY B CA 1
ATOM 779 C C . GLY B 1 20 ? 2.525 25.844 -7.047 1 42.47 20 GLY B C 1
ATOM 780 O O . GLY B 1 20 ? 2.514 25.875 -5.816 1 42.47 20 GLY B O 1
ATOM 781 N N . ARG B 1 21 ? 1.09 25.344 -7.414 1 44.22 21 ARG B N 1
ATOM 782 C CA . ARG B 1 21 ? -0.045 24.875 -6.633 1 44.22 21 ARG B CA 1
ATOM 783 C C . ARG B 1 21 ? 0.074 23.375 -6.344 1 44.22 21 ARG B C 1
ATOM 785 O O . ARG B 1 21 ? -0.142 22.547 -7.23 1 44.22 21 ARG B O 1
ATOM 792 N N . ILE B 1 22 ? 1.04 22.734 -5.688 1 52.62 22 ILE B N 1
ATOM 793 C CA . ILE B 1 22 ? 1.318 21.359 -5.293 1 52.62 22 ILE B CA 1
ATOM 794 C C . ILE B 1 22 ? 0.039 20.688 -4.789 1 52.62 22 ILE B C 1
ATOM 796 O O . ILE B 1 22 ? -0.431 21 -3.689 1 52.62 22 ILE B O 1
ATOM 800 N N . THR B 1 23 ? -0.868 20.172 -5.496 1 71.38 23 THR B N 1
ATOM 801 C CA . THR B 1 23 ? -2.184 19.688 -5.094 1 71.38 23 THR B CA 1
ATOM 802 C C . THR B 1 23 ? -2.152 18.188 -4.844 1 71.38 23 THR B C 1
ATOM 804 O O . THR B 1 23 ? -3.193 17.516 -4.863 1 71.38 23 THR B O 1
ATOM 807 N N . TYR B 1 24 ? -0.724 17.531 -4.754 1 77.69 24 TYR B N 1
ATOM 808 C CA . TYR B 1 24 ? -0.712 16.078 -4.527 1 77.69 24 TYR B CA 1
ATOM 809 C C . TYR B 1 24 ? -0.211 15.75 -3.127 1 77.69 24 TYR B C 1
ATOM 811 O O . TYR B 1 24 ? 0.578 16.5 -2.551 1 77.69 24 TYR B O 1
ATOM 819 N N . VAL B 1 25 ? -0.69 14.633 -2.543 1 81.44 25 VAL B N 1
ATOM 820 C CA . VAL B 1 25 ? -0.162 14 -1.336 1 81.44 25 VAL B CA 1
ATOM 821 C C . VAL B 1 25 ? 0.908 12.977 -1.711 1 81.44 25 VAL B C 1
ATOM 823 O O . VAL B 1 25 ? 0.72 12.188 -2.637 1 81.44 25 VAL B O 1
ATOM 826 N N . HIS B 1 26 ? 2.053 13.102 -1.084 1 86.88 26 HIS B N 1
ATOM 827 C CA . HIS B 1 26 ? 3.123 12.133 -1.276 1 86.88 26 HIS B CA 1
ATOM 828 C C . HIS B 1 26 ? 3.561 11.523 0.052 1 86.88 26 HIS B C 1
ATOM 830 O O . HIS B 1 26 ? 4.07 12.227 0.924 1 86.88 26 HIS B O 1
ATOM 836 N N . LEU B 1 27 ? 3.391 10.227 0.175 1 86.75 27 LEU B N 1
ATOM 837 C CA . LEU B 1 27 ? 3.799 9.516 1.382 1 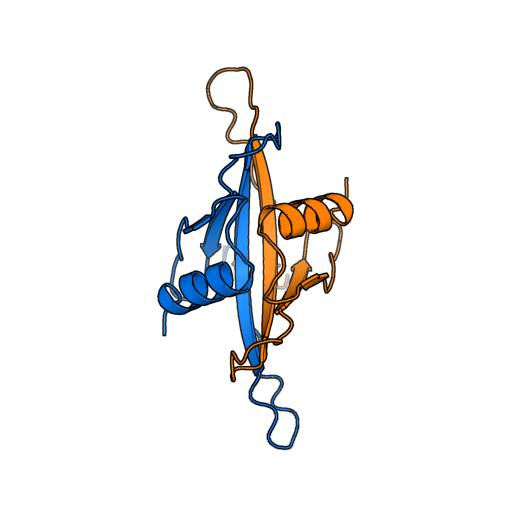86.75 27 LEU B CA 1
ATOM 838 C C . LEU B 1 27 ? 4.898 8.508 1.072 1 86.75 27 LEU B C 1
ATOM 840 O O . LEU B 1 27 ? 4.793 7.738 0.113 1 86.75 27 LEU B O 1
ATOM 844 N N . THR B 1 28 ? 6 8.617 1.858 1 91.12 28 THR B N 1
ATOM 845 C CA . THR B 1 28 ? 7.066 7.625 1.739 1 91.12 28 THR B CA 1
ATOM 846 C C . THR B 1 28 ? 7.305 6.926 3.074 1 91.12 28 THR B C 1
ATOM 848 O O . THR B 1 28 ? 7.383 7.574 4.117 1 91.12 28 THR B O 1
ATOM 851 N N . ALA B 1 29 ? 7.391 5.617 3.002 1 93 29 ALA B N 1
ATOM 852 C CA . ALA B 1 29 ? 7.613 4.82 4.203 1 93 29 ALA B CA 1
ATOM 853 C C . ALA B 1 29 ? 8.117 3.422 3.852 1 93 29 ALA B C 1
ATOM 855 O O . ALA B 1 29 ? 8.125 3.037 2.68 1 93 29 ALA B O 1
ATOM 856 N N . ALA B 1 30 ? 8.664 2.791 4.883 1 94.31 30 ALA B N 1
ATOM 857 C CA . ALA B 1 30 ? 8.812 1.346 4.73 1 94.31 30 ALA B CA 1
ATOM 858 C C . ALA B 1 30 ? 7.488 0.627 4.977 1 94.31 30 ALA B C 1
ATOM 860 O O . ALA B 1 30 ? 6.734 0.996 5.883 1 94.31 30 ALA B O 1
ATOM 861 N N . VAL B 1 31 ? 7.227 -0.341 4.125 1 93.81 31 VAL B N 1
ATOM 862 C CA . VAL B 1 31 ? 5.93 -1 4.258 1 93.81 31 VAL B CA 1
ATOM 863 C C . VAL B 1 31 ? 6.129 -2.512 4.359 1 93.81 31 VAL B C 1
ATOM 865 O O . VAL B 1 31 ? 7.008 -3.074 3.705 1 93.81 31 VAL B O 1
ATOM 868 N N . SER B 1 32 ? 5.34 -3.088 5.195 1 93.25 32 SER B N 1
ATOM 869 C CA . SER B 1 32 ? 5.199 -4.539 5.27 1 93.25 32 SER B CA 1
ATOM 870 C C . SER B 1 32 ? 3.777 -4.973 4.93 1 93.25 32 SER B C 1
ATOM 872 O O . SER B 1 32 ? 2.822 -4.566 5.594 1 93.25 32 SER B O 1
ATOM 874 N N . LEU B 1 33 ? 3.68 -5.766 3.869 1 91.75 33 LEU B N 1
ATOM 875 C CA . LEU B 1 33 ? 2.4 -6.328 3.443 1 91.75 33 LEU B CA 1
ATOM 876 C C . LEU B 1 33 ? 2.35 -7.828 3.715 1 91.75 33 LEU B C 1
ATOM 878 O O . LEU B 1 33 ? 3.307 -8.547 3.428 1 91.75 33 LEU B O 1
ATOM 882 N N . TYR B 1 34 ? 1.277 -8.234 4.254 1 89.75 34 TYR B N 1
ATOM 883 C CA . TYR B 1 34 ? 1.142 -9.68 4.418 1 89.75 34 TYR B CA 1
ATOM 884 C C . TYR B 1 34 ? -0.312 -10.109 4.273 1 89.75 34 TYR B C 1
ATOM 886 O O . TYR B 1 34 ? -1.223 -9.414 4.723 1 89.75 34 TYR B O 1
ATOM 894 N N . TRP B 1 35 ? -0.515 -11.203 3.527 1 88.19 35 TRP B N 1
ATOM 895 C CA . TRP B 1 35 ? -1.831 -11.789 3.301 1 88.19 35 TRP B CA 1
ATOM 896 C C . TRP B 1 35 ? -1.72 -13.289 3.031 1 88.19 35 TRP B C 1
ATOM 898 O O . TRP B 1 35 ? -0.645 -13.781 2.688 1 88.19 35 TRP B O 1
ATOM 908 N N . PRO B 1 36 ? -2.779 -13.969 3.426 1 82.62 36 PRO B N 1
ATOM 909 C CA . PRO B 1 36 ? -2.73 -15.406 3.154 1 82.62 36 PRO B CA 1
ATOM 910 C C . PRO B 1 36 ? -2.521 -15.727 1.675 1 82.62 36 PRO B C 1
ATOM 912 O O . PRO B 1 36 ? -3.033 -15.008 0.81 1 82.62 36 PRO B O 1
ATOM 915 N N . ARG B 1 37 ? -1.635 -16.594 1.303 1 74 37 ARG B N 1
ATOM 916 C CA . ARG B 1 37 ? -1.306 -16.984 -0.065 1 74 37 ARG B CA 1
ATOM 917 C C . ARG B 1 37 ? -2.551 -17.438 -0.818 1 74 37 ARG B C 1
ATOM 919 O O . ARG B 1 37 ? -2.654 -17.25 -2.031 1 74 37 ARG B O 1
ATOM 926 N N . ARG B 1 38 ? -3.381 -18.203 -0.146 1 67.06 38 ARG B N 1
ATOM 927 C CA . ARG B 1 38 ? -4.578 -18.656 -0.854 1 67.06 38 ARG B CA 1
ATOM 928 C C . ARG B 1 38 ? -5.57 -17.5 -1.02 1 67.06 38 ARG B C 1
ATOM 930 O O . ARG B 1 38 ? -6.102 -16.984 -0.033 1 67.06 38 ARG B O 1
ATOM 937 N N . MET B 1 39 ? -5.16 -16.625 -1.96 1 58.5 39 MET B N 1
ATOM 938 C CA . MET B 1 39 ? -5.965 -15.438 -2.25 1 58.5 39 MET B CA 1
ATOM 939 C C . MET B 1 39 ? -7.441 -15.805 -2.379 1 58.5 39 MET B C 1
ATOM 941 O O . MET B 1 39 ? -7.934 -16.031 -3.486 1 58.5 39 MET B O 1
ATOM 945 N N . ALA B 1 40 ? -7.879 -16.75 -1.68 1 57.12 40 ALA B N 1
ATOM 946 C CA . ALA B 1 40 ? -9.328 -16.922 -1.772 1 57.12 40 ALA B CA 1
ATOM 947 C C . ALA B 1 40 ? -10.055 -15.688 -1.241 1 57.12 40 ALA B C 1
ATOM 949 O O . ALA B 1 40 ? -9.461 -14.867 -0.538 1 57.12 40 ALA B O 1
ATOM 950 N N . GLU B 1 41 ? -11.195 -15.484 -1.773 1 60.09 41 GLU B N 1
ATOM 951 C CA . GLU B 1 41 ? -12.164 -14.477 -1.342 1 60.09 41 GLU B CA 1
ATOM 952 C C . GLU B 1 41 ? -12.258 -14.422 0.18 1 60.09 41 GLU B C 1
ATOM 954 O O . GLU B 1 41 ? -12.383 -15.453 0.841 1 60.09 41 GLU B O 1
ATOM 959 N N . GLY B 1 42 ? -11.891 -13.344 0.652 1 65.12 42 GLY B N 1
ATOM 960 C CA . GLY B 1 42 ? -12.039 -13.102 2.078 1 65.12 42 GLY B CA 1
ATOM 961 C C . GLY B 1 42 ? -10.711 -12.977 2.801 1 65.12 42 GLY B C 1
ATOM 962 O O . GLY B 1 42 ? -10.641 -13.156 4.02 1 65.12 42 GLY B O 1
ATOM 963 N N . SER B 1 43 ? -9.648 -12.992 1.946 1 80.94 43 SER B N 1
ATOM 964 C CA . SER B 1 43 ? -8.375 -12.859 2.654 1 80.94 43 SER B CA 1
ATOM 965 C C . SER B 1 43 ? -8.109 -11.406 3.033 1 80.94 43 SER B C 1
ATOM 967 O O . SER B 1 43 ? -8.492 -10.492 2.303 1 80.94 43 SER B O 1
ATOM 969 N N . THR B 1 44 ? -7.715 -11.203 4.242 1 89.06 44 THR B N 1
ATOM 970 C CA . THR B 1 44 ? -7.445 -9.883 4.797 1 89.06 44 THR B CA 1
ATOM 971 C C . THR B 1 44 ? -5.996 -9.477 4.551 1 89.06 44 THR B C 1
ATOM 973 O O . THR B 1 44 ? -5.074 -10.242 4.84 1 89.06 44 THR B O 1
ATOM 976 N N . LEU B 1 45 ? -5.805 -8.312 3.83 1 93.5 45 LEU B N 1
ATOM 977 C CA . LEU B 1 45 ? -4.488 -7.711 3.668 1 93.5 45 LEU B CA 1
ATOM 978 C C . LEU B 1 45 ? -4.098 -6.91 4.91 1 93.5 45 LEU B C 1
ATOM 980 O O . LEU B 1 45 ? -4.887 -6.102 5.402 1 93.5 45 LEU B O 1
ATOM 984 N N . HIS B 1 46 ? -2.994 -7.258 5.469 1 93.81 46 HIS B N 1
ATOM 985 C CA . HIS B 1 46 ? -2.436 -6.469 6.559 1 93.81 46 HIS B CA 1
ATOM 986 C C . HIS B 1 46 ? -1.254 -5.629 6.082 1 93.81 46 HIS B C 1
ATOM 988 O O . HIS B 1 46 ? -0.347 -6.141 5.426 1 93.81 46 HIS B O 1
ATOM 994 N N . ILE B 1 47 ? -1.273 -4.355 6.441 1 95.69 47 ILE B N 1
ATOM 995 C CA . ILE B 1 47 ? -0.222 -3.43 6.031 1 95.69 47 ILE B CA 1
ATOM 996 C C . ILE B 1 47 ? 0.34 -2.709 7.254 1 95.69 47 ILE B C 1
ATOM 998 O O . ILE B 1 47 ? -0.417 -2.182 8.07 1 95.69 47 ILE B O 1
ATOM 1002 N N . LYS B 1 48 ? 1.634 -2.703 7.391 1 95.69 48 LYS B N 1
ATOM 1003 C CA . LYS B 1 48 ? 2.334 -1.937 8.414 1 95.69 48 LYS B CA 1
ATOM 1004 C C . LYS B 1 48 ? 3.348 -0.982 7.793 1 95.69 48 LYS B C 1
ATOM 1006 O O . LYS B 1 48 ? 4.098 -1.367 6.895 1 95.69 48 LYS B O 1
ATOM 1011 N N . PHE B 1 49 ? 3.293 0.272 8.258 1 93.25 49 PHE B N 1
ATOM 1012 C CA . PHE B 1 49 ? 4.258 1.252 7.77 1 93.25 49 PHE B CA 1
ATOM 1013 C C . PHE B 1 49 ? 5.203 1.68 8.891 1 93.25 49 PHE B C 1
ATOM 1015 O O . PHE B 1 49 ? 4.785 1.823 10.039 1 93.25 49 PHE B O 1
ATOM 1022 N N . ARG B 1 50 ? 6.348 1.839 8.547 1 93.75 50 ARG B N 1
ATOM 1023 C CA . ARG B 1 50 ? 7.316 2.48 9.43 1 93.75 50 ARG B CA 1
ATOM 1024 C C . ARG B 1 50 ? 7.707 3.859 8.906 1 93.75 50 ARG B C 1
ATOM 1026 O O . ARG B 1 50 ? 8.234 3.982 7.801 1 93.75 50 ARG B O 1
ATOM 1033 N N . THR B 1 51 ? 7.332 4.852 9.633 1 87.5 51 THR B N 1
ATOM 1034 C CA . THR B 1 51 ? 7.664 6.223 9.258 1 87.5 51 THR B CA 1
ATOM 1035 C C . THR B 1 51 ? 8.781 6.773 10.141 1 87.5 51 THR B C 1
ATOM 1037 O O . THR B 1 51 ? 9.234 6.098 11.07 1 87.5 51 THR B O 1
ATOM 1040 N N . THR B 1 52 ? 9.227 7.938 9.773 1 86.75 52 THR B N 1
ATOM 1041 C CA . THR B 1 52 ? 10.227 8.609 10.594 1 86.75 52 THR B CA 1
ATOM 1042 C C . THR B 1 52 ? 9.664 8.961 11.969 1 86.75 52 THR B C 1
ATOM 1044 O O . THR B 1 52 ? 10.414 9.164 12.922 1 86.75 52 THR B O 1
ATOM 1047 N N . ASN B 1 53 ? 8.273 8.953 12.117 1 86.75 53 ASN B N 1
ATOM 1048 C CA . ASN B 1 53 ? 7.598 9.336 13.359 1 86.75 53 ASN B CA 1
ATOM 1049 C C . ASN B 1 53 ? 7.043 8.117 14.094 1 86.75 53 ASN B C 1
ATOM 1051 O O . ASN B 1 53 ? 6.297 8.258 15.062 1 86.75 53 ASN B O 1
ATOM 1055 N N . GLY B 1 54 ? 7.391 6.953 13.648 1 89 54 GLY B N 1
AT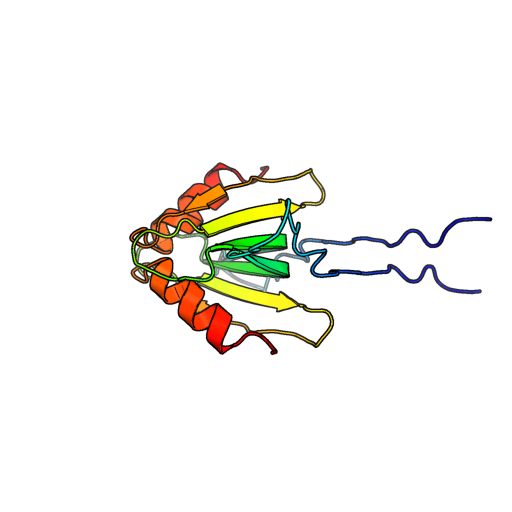OM 1056 C CA . GLY B 1 54 ? 6.871 5.734 14.25 1 89 54 GLY B CA 1
ATOM 1057 C C . GLY B 1 54 ? 6.133 4.848 13.266 1 89 54 GLY B C 1
ATOM 1058 O O . GLY B 1 54 ? 6.043 5.168 12.078 1 89 54 GLY B O 1
ATOM 1059 N N . ASP B 1 55 ? 5.602 3.781 13.859 1 91.88 55 ASP B N 1
ATOM 1060 C CA . ASP B 1 55 ? 4.926 2.799 13.016 1 91.88 55 ASP B CA 1
ATOM 1061 C C . ASP B 1 55 ? 3.445 3.133 12.867 1 91.88 55 ASP B C 1
ATOM 1063 O O . ASP B 1 55 ? 2.812 3.617 13.805 1 91.88 55 ASP B O 1
ATOM 1067 N N . VAL B 1 56 ? 2.92 3.021 11.719 1 93.75 56 VAL B N 1
ATOM 1068 C CA . VAL B 1 56 ? 1.497 3.094 11.406 1 93.75 56 VAL B CA 1
ATOM 1069 C C . VAL B 1 56 ? 0.97 1.701 11.07 1 93.75 56 VAL B C 1
ATOM 1071 O O . VAL B 1 56 ? 1.41 1.084 10.102 1 93.75 56 VAL B O 1
ATOM 1074 N N . GLY B 1 57 ? 0.026 1.237 11.961 1 93.56 57 GLY B N 1
ATOM 1075 C CA . GLY B 1 57 ? -0.503 -0.092 11.703 1 93.56 57 GLY B CA 1
ATOM 1076 C C . GLY B 1 57 ? -0.134 -1.1 12.773 1 93.56 57 GLY B C 1
ATOM 1077 O O . GLY B 1 57 ? 0.417 -0.733 13.82 1 93.56 57 GLY B O 1
ATOM 1078 N N . PRO B 1 58 ? -0.507 -2.365 12.406 1 93.88 58 PRO B N 1
ATOM 1079 C CA . PRO B 1 58 ? -0.991 -2.842 11.109 1 93.88 58 PRO B CA 1
ATOM 1080 C C . PRO B 1 58 ? -2.432 -2.426 10.828 1 93.88 58 PRO B C 1
ATOM 1082 O O . PRO B 1 58 ? -3.273 -2.447 11.727 1 93.88 58 PRO B O 1
ATOM 1085 N N . LEU B 1 59 ? -2.617 -1.923 9.516 1 96.25 59 LEU B N 1
ATOM 1086 C CA . LEU B 1 59 ? -3.963 -1.704 9 1 96.25 59 LEU B CA 1
ATOM 1087 C C . LEU B 1 59 ? -4.484 -2.953 8.297 1 96.25 59 LEU B C 1
ATOM 1089 O O . LEU B 1 59 ? -3.73 -3.645 7.609 1 96.25 59 LEU B O 1
ATOM 1093 N N . SER B 1 60 ? -5.719 -3.273 8.453 1 95.56 60 SER B N 1
ATOM 1094 C CA . SER B 1 60 ? -6.348 -4.441 7.836 1 95.56 60 SER B CA 1
ATOM 1095 C C . SER B 1 60 ? -7.367 -4.027 6.781 1 95.56 60 SER B C 1
ATOM 1097 O O . SER B 1 60 ? -8.203 -3.154 7.027 1 95.56 60 SER B O 1
ATOM 1099 N N . PHE B 1 61 ? -7.27 -4.68 5.699 1 95.38 61 PHE B N 1
ATOM 1100 C CA . PHE B 1 61 ? -8.195 -4.391 4.613 1 95.38 61 PHE B CA 1
ATOM 1101 C C . PHE B 1 61 ? -8.812 -5.676 4.07 1 95.38 61 PHE B C 1
ATOM 1103 O O . PHE B 1 61 ? -8.102 -6.664 3.855 1 95.38 61 PHE B O 1
ATOM 1110 N N . SER B 1 62 ? -10.109 -5.609 3.869 1 93.75 62 SER B N 1
ATOM 1111 C CA . SER B 1 62 ? -10.773 -6.742 3.236 1 93.75 62 SER B CA 1
ATOM 1112 C C . SER B 1 62 ? -10.617 -6.699 1.719 1 93.75 62 SER B C 1
ATOM 1114 O O . SER B 1 62 ? -10.383 -5.633 1.146 1 93.75 62 SER B O 1
ATOM 1116 N N . ASP B 1 63 ? -10.836 -7.805 1.1 1 91.56 63 ASP B N 1
ATOM 1117 C CA . ASP B 1 63 ? -10.703 -7.922 -0.349 1 91.56 63 ASP B CA 1
ATOM 1118 C C . ASP B 1 63 ? -11.719 -7.039 -1.068 1 91.56 63 ASP B C 1
ATOM 1120 O O . ASP B 1 63 ? -11.461 -6.555 -2.172 1 91.56 63 ASP B O 1
ATOM 1124 N N . SER B 1 64 ? -12.836 -6.875 -0.408 1 93.75 64 SER B N 1
ATOM 1125 C CA . SER B 1 64 ? -13.938 -6.172 -1.06 1 93.75 64 SER B CA 1
ATOM 1126 C C . SER B 1 64 ? -13.805 -4.664 -0.881 1 93.75 64 SER B C 1
ATOM 1128 O O . SER B 1 64 ? -14.516 -3.895 -1.538 1 93.75 64 SER B O 1
ATOM 1130 N N . GLN B 1 65 ? -12.93 -4.176 -0.018 1 95.31 65 GLN B N 1
ATOM 1131 C CA . GLN B 1 65 ? -12.734 -2.744 0.177 1 95.31 65 GLN B CA 1
ATOM 1132 C C . GLN B 1 65 ? -12.141 -2.094 -1.07 1 95.31 65 GLN B C 1
ATOM 1134 O O . GLN B 1 65 ? -11.344 -2.711 -1.778 1 95.31 65 GLN B O 1
ATOM 1139 N N . THR B 1 66 ? -12.57 -0.823 -1.335 1 95.44 66 THR B N 1
ATOM 1140 C CA . THR B 1 66 ? -12.055 -0.098 -2.488 1 95.44 66 THR B CA 1
ATOM 1141 C C . THR B 1 66 ? -10.758 0.63 -2.131 1 95.44 66 THR B C 1
ATOM 1143 O O . THR B 1 66 ? -10.445 0.805 -0.953 1 95.44 66 THR B O 1
ATOM 1146 N N . VAL B 1 67 ? -10.023 1.058 -3.139 1 95 67 VAL B N 1
ATOM 1147 C CA . VAL B 1 67 ? -8.797 1.839 -2.973 1 95 67 VAL B CA 1
ATOM 1148 C C . VAL B 1 67 ? -9.125 3.156 -2.271 1 95 67 VAL B C 1
ATOM 1150 O O . VAL B 1 67 ? -8.359 3.613 -1.415 1 95 67 VAL B O 1
ATOM 1153 N N . GLN B 1 68 ? -10.242 3.633 -2.689 1 92.81 68 GLN B N 1
ATOM 1154 C CA . GLN B 1 68 ? -10.664 4.871 -2.045 1 92.81 68 GLN B CA 1
ATOM 1155 C C . GLN B 1 68 ? -10.789 4.688 -0.535 1 92.81 68 GLN B C 1
ATOM 1157 O O . GLN B 1 68 ? -10.289 5.512 0.237 1 92.81 68 GLN B O 1
ATOM 1162 N N . GLN B 1 69 ? -11.43 3.656 -0.163 1 94.12 69 GLN B N 1
ATOM 1163 C CA . GLN B 1 69 ? -11.625 3.371 1.254 1 94.12 69 GLN B CA 1
ATOM 1164 C C . GLN B 1 69 ? -10.289 3.117 1.952 1 94.12 69 GLN B C 1
ATOM 1166 O O . GLN B 1 69 ? -10.086 3.543 3.092 1 94.12 69 GLN B O 1
ATOM 1171 N N . ALA B 1 70 ? -9.391 2.416 1.304 1 93.94 70 ALA B N 1
ATOM 1172 C CA . ALA B 1 70 ? -8.086 2.104 1.875 1 93.94 70 ALA B CA 1
ATOM 1173 C C . ALA B 1 70 ? -7.27 3.371 2.113 1 93.94 70 ALA B C 1
ATOM 1175 O O . ALA B 1 70 ? -6.656 3.533 3.17 1 93.94 70 ALA B O 1
ATOM 1176 N N . LYS B 1 71 ? -7.281 4.281 1.123 1 92.12 71 LYS B N 1
ATOM 1177 C CA . LYS B 1 71 ? -6.551 5.539 1.248 1 92.12 71 LYS B CA 1
ATOM 1178 C C . LYS B 1 71 ? -7.07 6.359 2.426 1 92.12 71 LYS B C 1
ATOM 1180 O O . LYS B 1 71 ? -6.289 6.973 3.154 1 92.12 71 LYS B O 1
ATOM 1185 N N . GLU B 1 72 ? -8.383 6.43 2.477 1 91.44 72 GLU B N 1
ATOM 1186 C CA . GLU B 1 72 ? -9.008 7.191 3.555 1 91.44 72 GLU B CA 1
ATOM 1187 C C . GLU B 1 72 ? -8.594 6.652 4.922 1 91.44 72 GLU B C 1
ATOM 1189 O O . GLU B 1 72 ? -8.273 7.426 5.828 1 91.44 72 GLU B O 1
ATOM 1194 N N . LYS B 1 73 ? -8.625 5.391 5.07 1 94.56 73 LYS B N 1
ATOM 1195 C CA . LYS B 1 73 ? -8.203 4.781 6.328 1 94.56 73 LYS B CA 1
ATOM 1196 C C . LYS B 1 73 ? -6.73 5.07 6.613 1 94.56 73 LYS B C 1
ATOM 1198 O O . LYS B 1 73 ? -6.367 5.418 7.738 1 94.56 73 LYS B O 1
ATOM 1203 N N . LEU B 1 74 ? -5.887 4.902 5.578 1 92.44 74 LEU B N 1
ATOM 1204 C CA . LEU B 1 74 ? -4.461 5.176 5.711 1 92.44 74 LEU B CA 1
ATOM 1205 C C . LEU B 1 74 ? -4.223 6.625 6.125 1 92.44 74 LEU B C 1
ATOM 1207 O O . LEU B 1 74 ? -3.447 6.891 7.051 1 92.44 74 LEU B O 1
ATOM 1211 N N . TRP B 1 75 ? -4.891 7.48 5.469 1 88.5 75 TRP B N 1
ATOM 1212 C CA . TRP B 1 75 ? -4.707 8.906 5.719 1 88.5 75 TRP B CA 1
ATOM 1213 C C . TRP B 1 75 ? -5.125 9.266 7.145 1 88.5 75 TRP B C 1
ATOM 1215 O O . TRP B 1 75 ? -4.477 10.086 7.797 1 88.5 75 TRP B O 1
ATOM 1225 N N . ALA B 1 76 ? -6.215 8.633 7.574 1 91.62 76 ALA B N 1
ATOM 1226 C CA . ALA B 1 76 ? -6.727 8.898 8.914 1 91.62 76 ALA B CA 1
ATOM 1227 C C . ALA B 1 76 ? -5.742 8.438 9.984 1 91.62 76 ALA B C 1
ATOM 1229 O O . ALA B 1 76 ? -5.652 9.031 11.062 1 91.62 76 ALA B O 1
ATOM 1230 N N . GLU B 1 77 ? -4.961 7.332 9.688 1 92.81 77 GLU B N 1
ATOM 1231 C CA . GLU B 1 77 ? -4.066 6.723 10.664 1 92.81 77 GLU B CA 1
ATOM 1232 C C . GLU B 1 77 ? -2.662 7.312 10.57 1 92.81 77 GLU B C 1
ATOM 1234 O O . GLU B 1 77 ? -1.838 7.113 11.461 1 92.81 77 GLU B O 1
ATOM 1239 N N . TRP B 1 78 ? -2.426 8.07 9.523 1 88.88 78 TRP B N 1
ATOM 1240 C CA . TRP B 1 78 ? -1.084 8.594 9.289 1 88.88 78 TRP B CA 1
ATOM 1241 C C . TRP B 1 78 ? -0.763 9.727 10.266 1 88.88 78 TRP B C 1
ATOM 1243 O O . TRP B 1 78 ? -1.61 10.578 10.539 1 88.88 78 TRP B O 1
ATOM 1253 N N . PRO B 1 79 ? 0.423 9.641 10.75 1 86 79 PRO B N 1
ATOM 1254 C CA . PRO B 1 79 ? 0.799 10.719 11.664 1 86 79 PRO B CA 1
ATOM 1255 C C . PRO B 1 79 ? 0.811 12.094 10.984 1 86 79 PRO B C 1
ATOM 1257 O O . PRO B 1 79 ? 1.281 12.219 9.852 1 86 79 PRO B O 1
ATOM 1260 N N . LYS B 1 80 ? 0.157 13.133 11.469 1 77.75 80 LYS B N 1
ATOM 1261 C CA . LYS B 1 80 ? 0.089 14.492 10.945 1 77.75 80 LYS B CA 1
ATOM 1262 C C . LYS B 1 80 ? 1.029 15.422 11.703 1 77.75 80 LYS B C 1
ATOM 1264 O O . LYS B 1 80 ? 1.323 15.195 12.875 1 77.75 80 LYS B O 1
#

Solvent-accessible surface area (backbone atoms only — not comparable to full-atom values): 9189 Å² total; per-residue (Å²): 133,82,69,60,56,47,46,67,68,42,58,47,66,77,73,79,68,68,97,72,95,77,60,63,43,67,48,34,24,33,35,38,38,35,30,48,57,69,72,46,94,75,37,51,42,34,37,33,32,42,42,91,89,44,70,40,67,75,44,76,40,50,32,80,40,30,40,45,56,51,50,52,53,50,59,72,62,44,90,128,132,84,68,60,57,46,48,64,69,38,55,47,63,76,72,76,58,63,102,77,87,63,56,60,42,65,46,31,25,33,36,38,37,36,30,50,57,70,74,46,92,75,37,51,41,34,37,31,32,40,42,88,90,45,71,39,68,73,44,78,39,49,33,81,38,29,40,45,58,50,50,52,52,49,59,71,61,45,89,128

Radius of gyration: 16.69 Å; Cα contacts (8 Å, |Δi|>4): 311; chains: 2; bounding box: 51×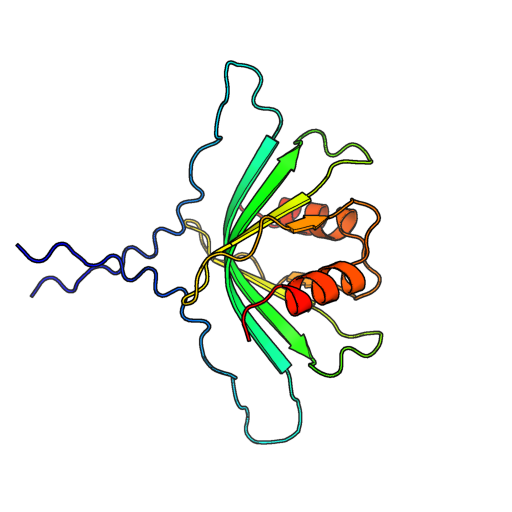52×27 Å

Sequence (160 aa):
VHGPGCHNQTQPHSLSTDKGRITYVHLTAAVSLYWPRRMAEGSTLHIKFRTTNGDVGPLSFSDSQTVQQAKEKLWAEWPKVHGPGCHNQTQPHSLSTDKGRITYVHLTAAVSLYWPRRMAEGSTLHIKFRTTNGDVGPLSFSDSQTVQQAKEKLWAEWPK

Organism: Haematococcus lacustris (NCBI:txid44745)

InterPro domains:
  IPR029071 Ubiquitin-like domain superfamily [SSF54236] (33-80)
  IPR039540 UBL3-like, ubiquitin domain [PF13881] (44-80)